Protein AF-A0A656K3T3-F1 (afdb_monomer_lite)

Sequence (56 aa):
MTPRQHCLTCLQQTPPSVFEAALWVSAEHDAHFARHEVMSDMDQLQRQVGAALPVL

Organism: NCBI:txid1194405

Foldseek 3Di:
DALQVVLVVQVPDVVRVNVLSVQSVVCNVDVPRPSVVVVVVVVVVVVVVVVVDPDD

Radius of gyration: 13.62 Å; chains: 1; bounding box: 30×17×37 Å

pLDDT: mean 93.33, std 6.14, range [62.03, 97.5]

Structure (mmCIF, N/CA/C/O backbone):
data_AF-A0A656K3T3-F1
#
_entry.id   AF-A0A656K3T3-F1
#
loop_
_atom_site.group_PDB
_atom_site.id
_atom_site.type_symbol
_atom_site.label_atom_id
_atom_site.label_alt_id
_atom_site.label_comp_id
_atom_site.label_asym_id
_atom_site.label_entity_id
_atom_site.label_seq_id
_atom_site.pdbx_PDB_ins_code
_atom_site.Cartn_x
_atom_site.Cartn_y
_atom_site.Cartn_z
_atom_site.occupancy
_atom_site.B_iso_or_equiv
_atom_site.auth_seq_id
_atom_site.auth_comp_id
_atom_site.auth_asym_id
_atom_site.auth_atom_id
_atom_site.pdbx_PDB_model_num
ATOM 1 N N . MET A 1 1 ? 5.188 10.723 -13.240 1.00 72.50 1 MET A N 1
ATOM 2 C CA . MET A 1 1 ? 5.931 10.227 -12.062 1.00 72.50 1 MET A CA 1
ATOM 3 C C . MET A 1 1 ? 6.114 8.726 -12.210 1.00 72.50 1 MET A C 1
ATOM 5 O O . MET A 1 1 ? 5.273 8.098 -12.843 1.00 72.50 1 MET A O 1
ATOM 9 N N . THR A 1 2 ? 7.211 8.160 -11.707 1.00 92.00 2 THR A N 1
ATOM 10 C CA . THR A 1 2 ? 7.446 6.704 -11.727 1.00 92.00 2 THR A CA 1
ATOM 11 C C . THR A 1 2 ? 6.747 6.023 -10.541 1.00 92.00 2 THR A C 1
ATOM 13 O O . THR A 1 2 ? 6.520 6.688 -9.526 1.00 92.00 2 THR A O 1
ATOM 16 N N . PRO A 1 3 ? 6.444 4.711 -10.608 1.00 92.56 3 PRO A N 1
ATOM 17 C CA . PRO A 1 3 ? 5.909 3.958 -9.467 1.00 92.56 3 PRO A CA 1
ATOM 18 C C . PRO A 1 3 ? 6.721 4.158 -8.180 1.00 92.56 3 PRO A C 1
ATOM 20 O O . PRO A 1 3 ? 6.172 4.452 -7.121 1.00 92.56 3 PRO A O 1
ATOM 23 N N . ARG A 1 4 ? 8.053 4.155 -8.296 1.00 94.62 4 ARG A N 1
ATOM 24 C CA . ARG A 1 4 ? 8.968 4.437 -7.185 1.00 94.62 4 ARG A CA 1
ATOM 25 C C . ARG A 1 4 ? 8.786 5.828 -6.574 1.00 94.62 4 ARG A C 1
ATOM 27 O O . ARG A 1 4 ? 8.839 5.964 -5.356 1.00 94.62 4 ARG A O 1
ATOM 34 N N . GLN A 1 5 ? 8.579 6.862 -7.392 1.00 96.31 5 GLN A N 1
ATOM 35 C CA . GLN A 1 5 ? 8.325 8.213 -6.878 1.00 96.31 5 GLN A CA 1
ATOM 36 C C . GLN A 1 5 ? 7.024 8.260 -6.077 1.00 96.31 5 GLN A C 1
ATOM 38 O O . GLN A 1 5 ? 7.009 8.845 -5.000 1.00 96.31 5 GLN A O 1
ATOM 43 N N . HIS A 1 6 ? 5.968 7.602 -6.560 1.00 95.62 6 HIS A N 1
ATOM 44 C CA . HIS A 1 6 ? 4.713 7.522 -5.821 1.00 95.62 6 HIS A CA 1
ATOM 45 C C . HIS A 1 6 ? 4.853 6.756 -4.500 1.00 95.62 6 HIS A C 1
ATOM 47 O O . HIS A 1 6 ? 4.385 7.246 -3.478 1.00 95.62 6 HIS A O 1
ATOM 53 N N . CYS A 1 7 ? 5.568 5.626 -4.491 1.00 96.06 7 CYS A N 1
ATOM 54 C CA . CYS A 1 7 ? 5.882 4.889 -3.263 1.00 96.06 7 CYS A CA 1
ATOM 55 C C . CYS A 1 7 ? 6.546 5.794 -2.209 1.00 96.06 7 CYS A C 1
ATOM 57 O O . CYS A 1 7 ? 6.097 5.860 -1.064 1.00 96.06 7 CYS A O 1
ATOM 59 N N . LEU A 1 8 ? 7.568 6.561 -2.607 1.00 96.88 8 LEU A N 1
ATOM 60 C CA . LEU A 1 8 ? 8.248 7.493 -1.704 1.00 96.88 8 LEU A CA 1
ATOM 61 C C . LEU A 1 8 ? 7.321 8.610 -1.213 1.00 96.88 8 LEU A C 1
ATOM 63 O O . LEU A 1 8 ? 7.371 8.957 -0.036 1.00 96.88 8 LEU A O 1
ATOM 67 N N . THR A 1 9 ? 6.449 9.142 -2.075 1.00 97.12 9 THR A N 1
ATOM 68 C CA . THR A 1 9 ? 5.447 10.135 -1.667 1.00 97.12 9 THR A CA 1
ATOM 69 C C . THR A 1 9 ? 4.494 9.575 -0.609 1.00 97.12 9 THR A C 1
ATOM 71 O O . THR A 1 9 ? 4.237 10.263 0.373 1.00 97.12 9 THR A O 1
ATOM 74 N N . CYS A 1 10 ? 4.020 8.332 -0.746 1.00 96.50 10 CYS A N 1
ATOM 75 C CA . CYS A 1 10 ? 3.157 7.686 0.252 1.00 96.50 10 CYS A CA 1
ATOM 76 C C . CYS A 1 10 ? 3.854 7.535 1.617 1.00 96.50 10 CYS A C 1
ATOM 78 O O . CYS A 1 10 ? 3.235 7.752 2.658 1.00 96.50 10 CYS A O 1
ATOM 80 N N . LEU A 1 11 ? 5.150 7.204 1.624 1.00 97.12 11 LEU A N 1
ATOM 81 C CA . LEU A 1 11 ? 5.946 7.054 2.850 1.00 97.12 11 LEU A CA 1
ATOM 82 C C . LEU A 1 11 ? 6.275 8.386 3.539 1.00 97.12 11 LEU A C 1
ATOM 84 O O . LEU A 1 11 ? 6.532 8.403 4.738 1.00 97.12 11 LEU A O 1
ATOM 88 N N . GLN A 1 12 ? 6.275 9.493 2.795 1.00 97.50 12 GLN A N 1
ATOM 89 C CA . GLN A 1 12 ? 6.511 10.839 3.327 1.00 97.50 12 GLN A CA 1
ATOM 90 C C . GLN A 1 12 ? 5.263 11.470 3.971 1.00 97.50 12 GLN A C 1
ATOM 92 O O . GLN A 1 12 ? 5.370 12.539 4.570 1.00 97.50 12 GLN A O 1
ATOM 97 N N . GLN A 1 13 ? 4.088 10.844 3.845 1.00 96.44 13 GLN A N 1
ATOM 98 C CA . GLN A 1 13 ? 2.850 11.309 4.476 1.00 96.44 13 GLN A CA 1
ATOM 99 C C . GLN A 1 13 ? 2.862 11.082 5.996 1.00 96.44 13 GLN A C 1
ATOM 101 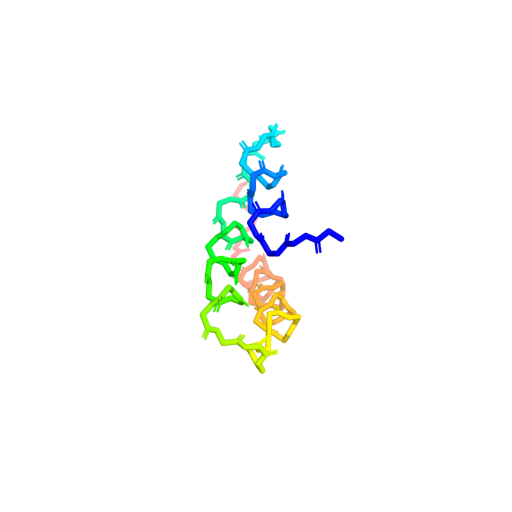O O . GLN A 1 13 ? 3.538 10.187 6.502 1.00 96.44 13 GLN A O 1
ATOM 106 N N . THR A 1 14 ? 2.054 11.864 6.720 1.00 93.12 14 THR A N 1
ATOM 107 C CA . THR A 1 14 ? 1.865 11.728 8.172 1.00 93.12 14 THR A CA 1
ATOM 108 C C . THR A 1 14 ? 0.368 11.590 8.486 1.00 93.12 14 THR A C 1
ATOM 110 O O . THR A 1 14 ? -0.341 12.596 8.412 1.00 93.12 14 THR A O 1
ATOM 113 N N . PRO A 1 15 ? -0.132 10.392 8.856 1.00 93.00 15 PRO A N 1
ATOM 114 C CA . PRO A 1 15 ? 0.592 9.117 8.938 1.00 93.00 15 PRO A CA 1
ATOM 115 C C . PRO A 1 15 ? 0.976 8.568 7.548 1.00 93.00 15 PRO A C 1
ATOM 117 O O . PRO A 1 15 ? 0.335 8.919 6.557 1.00 93.00 15 PRO A O 1
ATOM 120 N N . PRO A 1 16 ? 2.002 7.705 7.455 1.00 95.06 16 PRO A N 1
ATOM 121 C CA . PRO A 1 16 ? 2.429 7.141 6.179 1.00 95.06 16 PRO A CA 1
ATOM 122 C C . PRO A 1 16 ? 1.364 6.202 5.600 1.00 95.06 16 PRO A C 1
ATOM 124 O O . PRO A 1 16 ? 0.878 5.299 6.287 1.00 95.06 16 PRO A O 1
ATOM 127 N N . SER A 1 17 ? 1.053 6.359 4.309 1.00 96.12 17 SER A N 1
ATOM 128 C CA . SER A 1 17 ? 0.148 5.465 3.570 1.00 96.12 17 SER A CA 1
ATOM 129 C C . SER A 1 17 ? 0.893 4.196 3.138 1.00 96.12 17 SER A C 1
ATOM 131 O O . SER A 1 17 ? 1.239 3.991 1.975 1.00 96.12 17 SER A O 1
ATOM 133 N N . VAL A 1 18 ? 1.213 3.342 4.114 1.00 95.94 18 VAL A N 1
ATOM 134 C CA . VAL A 1 18 ? 2.045 2.140 3.907 1.00 95.94 18 VAL A CA 1
ATOM 135 C C . VAL A 1 18 ? 1.410 1.126 2.956 1.00 95.94 18 VAL A C 1
ATOM 137 O O . VAL A 1 18 ? 2.122 0.466 2.202 1.00 95.94 18 VAL A O 1
ATOM 140 N N . PHE A 1 19 ? 0.079 1.019 2.960 1.00 95.94 19 PHE A N 1
ATOM 141 C CA . PHE A 1 19 ? -0.629 0.102 2.070 1.00 95.94 19 PHE A CA 1
ATOM 142 C C . PHE A 1 19 ? -0.503 0.551 0.613 1.00 95.94 19 PHE A C 1
ATOM 144 O O . PHE A 1 19 ? -0.076 -0.226 -0.235 1.00 95.94 19 PHE A O 1
ATOM 151 N N . GLU A 1 20 ? -0.772 1.827 0.333 1.00 95.69 20 GLU A N 1
ATOM 152 C CA . GLU A 1 20 ? -0.612 2.382 -1.011 1.00 95.69 20 GLU A CA 1
ATOM 153 C C . GLU A 1 20 ? 0.850 2.316 -1.480 1.00 95.69 20 GLU A C 1
ATOM 155 O O . GLU A 1 20 ? 1.114 1.957 -2.629 1.00 95.69 20 GLU A O 1
ATOM 160 N N . ALA A 1 21 ? 1.812 2.579 -0.588 1.00 96.38 21 ALA A N 1
ATOM 161 C CA . ALA A 1 21 ? 3.236 2.444 -0.891 1.00 96.38 21 ALA A CA 1
ATOM 162 C C . ALA A 1 21 ? 3.594 1.023 -1.367 1.00 96.38 21 ALA A C 1
ATOM 164 O O . ALA A 1 21 ? 4.318 0.867 -2.351 1.00 96.38 21 ALA A O 1
ATOM 165 N N . ALA A 1 22 ? 3.051 -0.015 -0.721 1.00 95.81 22 ALA A N 1
ATOM 166 C CA . ALA A 1 22 ? 3.265 -1.404 -1.126 1.00 95.81 22 ALA A CA 1
ATOM 167 C C . ALA A 1 22 ? 2.678 -1.704 -2.517 1.00 95.81 22 ALA A C 1
ATOM 169 O O . ALA A 1 22 ? 3.325 -2.372 -3.324 1.00 95.81 22 ALA A O 1
ATOM 170 N N . LEU A 1 23 ? 1.505 -1.152 -2.845 1.00 96.31 23 LEU A N 1
ATOM 171 C CA . LEU A 1 23 ? 0.901 -1.305 -4.175 1.00 96.31 23 LEU A CA 1
ATOM 172 C C . LEU A 1 23 ? 1.761 -0.680 -5.283 1.00 96.31 23 LEU A C 1
ATOM 174 O O . LEU A 1 23 ? 1.801 -1.188 -6.404 1.00 96.31 23 LEU A O 1
ATOM 178 N N . TRP A 1 24 ? 2.478 0.403 -4.978 1.00 95.81 24 TRP A N 1
ATOM 179 C CA . TRP A 1 24 ? 3.417 1.015 -5.917 1.00 95.81 24 TRP A CA 1
ATOM 180 C C . TRP A 1 24 ? 4.669 0.170 -6.169 1.00 95.81 24 TRP A C 1
ATOM 182 O O . TRP A 1 24 ? 5.205 0.226 -7.274 1.00 95.81 24 TRP A O 1
ATOM 192 N N . VAL A 1 25 ? 5.095 -0.649 -5.202 1.00 95.38 25 VAL A N 1
ATOM 193 C CA . VAL A 1 25 ? 6.150 -1.656 -5.415 1.00 95.38 25 VAL A CA 1
ATOM 194 C C . VAL A 1 25 ? 5.655 -2.741 -6.374 1.00 95.38 25 VAL A C 1
ATOM 196 O O . VAL A 1 25 ? 6.362 -3.099 -7.309 1.00 95.38 25 VAL A O 1
ATOM 199 N N . SER A 1 26 ? 4.415 -3.217 -6.221 1.00 94.06 26 SER A N 1
ATOM 200 C CA . SER A 1 26 ? 3.816 -4.179 -7.159 1.00 94.06 26 SER A CA 1
ATOM 201 C C . SER A 1 26 ? 3.701 -3.613 -8.581 1.00 94.06 26 SER A C 1
ATOM 203 O O 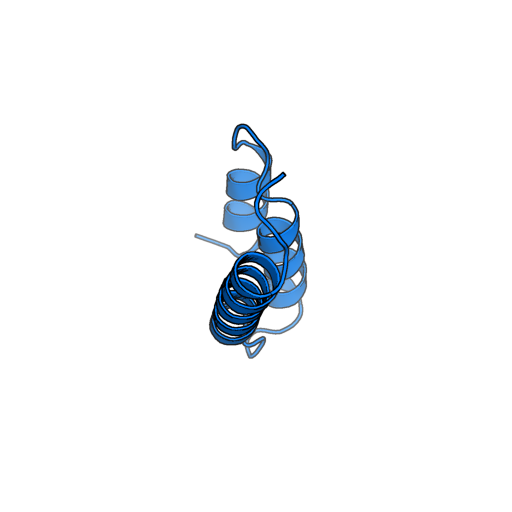. SER A 1 26 ? 4.095 -4.278 -9.537 1.00 94.06 26 SER A O 1
ATOM 205 N N . ALA A 1 27 ? 3.257 -2.359 -8.721 1.00 94.19 27 ALA A N 1
ATOM 206 C CA . ALA A 1 27 ? 3.153 -1.667 -10.010 1.00 94.19 27 ALA A CA 1
ATOM 207 C C . ALA A 1 27 ? 4.512 -1.378 -10.682 1.00 94.19 27 ALA A C 1
ATOM 209 O O . ALA A 1 27 ? 4.563 -1.078 -11.873 1.00 94.19 27 ALA A O 1
ATOM 210 N N . GLU A 1 28 ? 5.620 -1.433 -9.935 1.00 93.56 28 GLU A N 1
ATOM 211 C CA . GLU A 1 28 ? 6.970 -1.341 -10.500 1.00 93.56 28 GLU A CA 1
ATOM 212 C C . GLU A 1 28 ? 7.367 -2.628 -11.243 1.00 93.56 28 GLU A C 1
ATOM 214 O O . GLU A 1 28 ? 8.099 -2.563 -12.230 1.00 93.56 28 GLU A O 1
ATOM 219 N N . HIS A 1 29 ? 6.870 -3.783 -10.792 1.00 92.44 29 HIS A N 1
ATOM 220 C CA . HIS A 1 29 ? 7.187 -5.094 -11.364 1.00 92.44 29 HIS A CA 1
ATOM 221 C C . HIS A 1 29 ? 6.177 -5.566 -12.416 1.00 92.44 29 HIS A C 1
ATOM 223 O O . HIS A 1 29 ? 6.554 -6.313 -13.318 1.00 92.44 29 HIS A O 1
ATOM 229 N N . ASP A 1 30 ? 4.921 -5.127 -12.319 1.00 94.62 30 ASP A N 1
ATOM 230 C CA . ASP A 1 30 ? 3.859 -5.456 -13.267 1.00 94.62 30 ASP A CA 1
ATOM 231 C C . ASP A 1 30 ? 3.097 -4.195 -13.697 1.00 94.62 30 ASP A C 1
ATOM 233 O O . ASP A 1 30 ? 2.381 -3.568 -12.915 1.00 94.62 30 ASP A O 1
ATOM 237 N N . ALA A 1 31 ? 3.229 -3.842 -14.978 1.00 87.06 31 ALA A N 1
ATOM 238 C CA . ALA A 1 31 ? 2.564 -2.684 -15.567 1.00 87.06 31 ALA A CA 1
ATOM 239 C C . ALA A 1 31 ? 1.034 -2.837 -15.657 1.00 87.06 31 ALA A C 1
ATOM 241 O O . ALA A 1 31 ? 0.333 -1.830 -15.759 1.00 87.06 31 ALA A O 1
ATOM 242 N N . HIS A 1 32 ? 0.516 -4.068 -15.618 1.00 92.94 32 HIS A N 1
ATOM 243 C CA . HIS A 1 32 ? -0.920 -4.356 -15.633 1.00 92.94 32 HIS A CA 1
ATOM 244 C C . HIS A 1 32 ? -1.502 -4.524 -14.228 1.00 92.94 32 HIS A C 1
ATOM 246 O O . HIS A 1 32 ? -2.683 -4.841 -14.089 1.00 92.94 32 HIS A O 1
ATOM 252 N N . PHE A 1 33 ? -0.706 -4.294 -13.181 1.00 94.75 33 PHE A N 1
ATOM 253 C CA . PHE A 1 33 ? -1.181 -4.395 -11.812 1.00 94.75 33 PHE A CA 1
ATOM 254 C C . PHE A 1 33 ? -2.338 -3.418 -11.554 1.00 94.75 33 PHE A C 1
ATOM 256 O O . PHE A 1 33 ? -2.189 -2.193 -11.639 1.00 94.75 33 PHE A O 1
ATOM 263 N N . ALA A 1 34 ? -3.498 -3.962 -11.188 1.00 94.25 34 ALA A N 1
ATOM 264 C CA . ALA A 1 34 ? -4.747 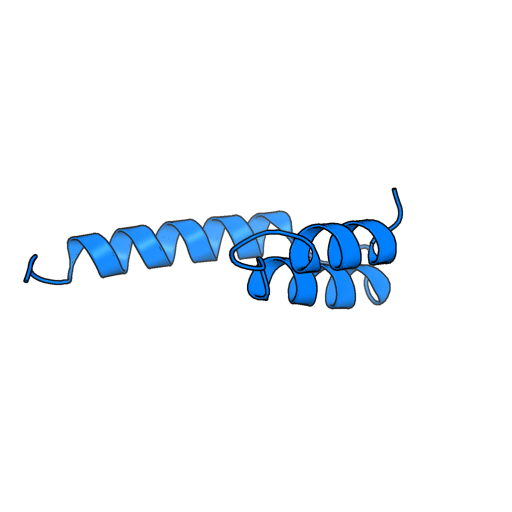-3.228 -11.007 1.00 94.25 34 ALA A CA 1
ATOM 265 C C . ALA A 1 34 ? -4.809 -2.461 -9.669 1.00 94.25 34 ALA A C 1
ATOM 267 O O . ALA A 1 34 ? -5.745 -2.599 -8.887 1.00 94.25 34 ALA A O 1
ATOM 268 N N . ARG A 1 35 ? -3.813 -1.608 -9.389 1.00 94.38 35 ARG A N 1
ATOM 269 C CA . ARG A 1 35 ? -3.702 -0.829 -8.137 1.00 94.38 35 ARG A CA 1
ATOM 270 C C . ARG A 1 35 ? -4.995 -0.100 -7.757 1.00 94.38 35 ARG A C 1
ATOM 272 O O . ARG A 1 35 ? -5.345 -0.060 -6.583 1.00 94.38 35 ARG A O 1
ATOM 279 N N . HIS A 1 36 ? -5.674 0.508 -8.731 1.00 92.56 36 HIS A N 1
ATOM 280 C CA . HIS A 1 36 ? -6.904 1.265 -8.479 1.00 92.56 36 HIS A CA 1
ATOM 281 C C . HIS A 1 36 ? -8.055 0.368 -8.009 1.00 92.56 36 HIS A C 1
ATOM 283 O O . HIS A 1 36 ? -8.816 0.783 -7.140 1.00 92.56 36 HIS A O 1
ATOM 289 N N . GLU A 1 37 ? -8.157 -0.851 -8.543 1.00 96.38 37 GLU A N 1
ATOM 290 C CA . GLU A 1 37 ? -9.168 -1.829 -8.127 1.00 96.38 37 GLU A CA 1
ATOM 291 C C . GLU A 1 37 ? -8.892 -2.287 -6.696 1.00 96.38 37 GLU A C 1
ATOM 293 O O . GLU A 1 37 ? -9.761 -2.174 -5.839 1.00 96.38 37 GLU A O 1
ATOM 298 N N . VAL A 1 38 ? -7.638 -2.646 -6.394 1.00 96.50 38 VAL A N 1
ATOM 299 C CA . VAL A 1 38 ? -7.222 -3.041 -5.038 1.00 96.50 38 VAL A CA 1
ATOM 300 C C . VAL A 1 38 ? -7.494 -1.937 -4.009 1.00 96.50 38 VAL A C 1
ATOM 302 O O . VAL A 1 38 ? -7.903 -2.220 -2.883 1.00 96.50 38 VAL A O 1
ATOM 305 N N . MET A 1 39 ? -7.286 -0.670 -4.381 1.00 95.94 39 MET A N 1
ATOM 306 C CA . MET A 1 39 ? -7.614 0.460 -3.507 1.00 95.94 39 MET A CA 1
ATOM 307 C C . MET A 1 39 ? -9.120 0.598 -3.286 1.00 95.94 39 MET A C 1
ATOM 309 O O . MET A 1 39 ? -9.555 0.754 -2.148 1.00 95.94 39 MET A O 1
ATOM 313 N N . SER A 1 40 ? -9.912 0.482 -4.353 1.00 96.38 40 SER A N 1
ATOM 314 C CA . SER A 1 40 ? -11.370 0.560 -4.271 1.00 96.38 40 SER A CA 1
ATOM 315 C C . SER A 1 40 ? -11.962 -0.551 -3.397 1.00 96.38 40 SER A C 1
ATOM 317 O O . SER A 1 40 ? -12.823 -0.278 -2.555 1.00 96.38 40 SER A O 1
ATOM 319 N N . ASP A 1 41 ? -11.450 -1.775 -3.539 1.00 97.25 41 ASP A N 1
ATOM 320 C CA . ASP A 1 41 ? -11.854 -2.932 -2.741 1.00 97.25 41 ASP A CA 1
ATOM 321 C C . ASP A 1 41 ? -11.527 -2.733 -1.258 1.00 97.25 41 ASP A C 1
ATOM 323 O O . ASP A 1 41 ? -12.355 -3.021 -0.390 1.00 97.25 41 ASP A O 1
ATOM 327 N N . MET A 1 42 ? -10.344 -2.189 -0.952 1.00 96.31 42 MET A N 1
ATOM 328 C CA . MET A 1 42 ? -9.947 -1.885 0.422 1.00 96.31 42 MET A CA 1
ATOM 329 C C . MET A 1 42 ? -10.844 -0.812 1.047 1.00 96.31 42 MET A C 1
ATOM 331 O O . MET A 1 42 ? -11.320 -0.989 2.169 1.00 96.31 42 MET A O 1
ATOM 335 N N . ASP A 1 43 ? -11.136 0.264 0.315 1.00 94.88 43 ASP A N 1
ATOM 336 C CA . ASP A 1 43 ? -12.034 1.323 0.783 1.00 94.88 43 ASP A CA 1
ATOM 337 C C . ASP A 1 43 ? -13.446 0.778 1.044 1.00 94.88 43 ASP A C 1
ATOM 339 O O . ASP A 1 43 ? -14.112 1.152 2.015 1.00 94.88 43 ASP A O 1
ATOM 343 N N . GLN A 1 44 ? -13.931 -0.118 0.180 1.00 97.00 44 GLN A N 1
ATOM 344 C CA . GLN A 1 44 ? -15.210 -0.791 0.377 1.00 97.00 44 GLN A CA 1
ATOM 345 C C . GLN A 1 44 ? -15.196 -1.672 1.627 1.00 97.00 44 GLN A C 1
ATOM 347 O O . GLN A 1 44 ? -16.128 -1.588 2.432 1.00 97.00 44 GLN A O 1
ATOM 352 N N . LEU A 1 45 ? -14.152 -2.478 1.811 1.00 95.88 45 LEU A N 1
ATOM 353 C CA . LEU A 1 45 ? -14.005 -3.342 2.975 1.00 95.88 45 LEU A CA 1
ATOM 354 C C . LEU A 1 45 ? -13.969 -2.525 4.271 1.00 95.88 45 LEU A C 1
ATOM 356 O O . LEU A 1 45 ? -14.684 -2.8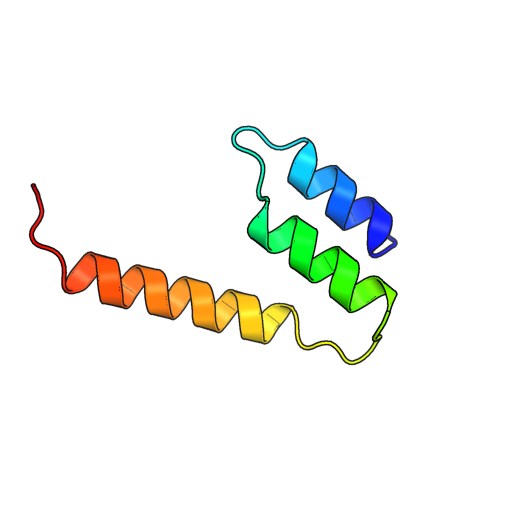49 5.217 1.00 95.88 45 LEU A O 1
ATOM 360 N N . GLN A 1 46 ? -13.206 -1.432 4.308 1.00 94.62 46 GLN A N 1
ATOM 361 C CA . GLN A 1 46 ? -13.145 -0.539 5.465 1.00 94.62 46 GLN A CA 1
ATOM 362 C C . GLN A 1 46 ? -14.519 0.035 5.822 1.00 94.62 46 GLN A C 1
ATOM 364 O O . GLN A 1 46 ? -14.889 0.042 6.996 1.00 94.62 46 GLN A O 1
ATOM 369 N N . ARG A 1 47 ? -15.309 0.463 4.827 1.00 94.44 47 ARG A N 1
ATOM 370 C CA . ARG A 1 47 ? -16.687 0.930 5.060 1.00 94.44 47 ARG A CA 1
ATOM 371 C C . ARG A 1 47 ? -17.587 -0.175 5.609 1.00 94.44 47 ARG A C 1
ATOM 373 O O . ARG A 1 47 ? -18.349 0.080 6.536 1.00 94.44 47 ARG A O 1
ATOM 380 N N . GLN A 1 48 ? -17.503 -1.386 5.059 1.00 95.75 48 GLN A N 1
ATOM 381 C CA . GLN A 1 48 ? -18.297 -2.529 5.522 1.00 95.75 48 GLN A CA 1
ATOM 382 C C . GLN A 1 48 ? -17.950 -2.910 6.963 1.00 95.75 48 GLN A C 1
ATOM 384 O O . GLN A 1 48 ? -18.847 -3.085 7.784 1.00 95.75 48 GLN A O 1
ATOM 389 N N . VAL A 1 49 ? -16.657 -2.981 7.284 1.00 94.81 49 VAL A N 1
ATOM 390 C CA . VAL A 1 49 ? -16.171 -3.261 8.639 1.00 94.81 49 VAL A CA 1
ATOM 391 C C . VAL A 1 49 ? -16.600 -2.153 9.599 1.00 94.81 49 VAL A C 1
ATOM 393 O O . VAL A 1 49 ? -17.155 -2.452 10.649 1.00 94.81 49 VAL A O 1
ATOM 396 N N . GLY A 1 50 ? -16.426 -0.883 9.228 1.00 93.06 50 GLY A N 1
ATOM 397 C CA . GLY A 1 50 ? -16.848 0.252 10.052 1.00 93.06 50 GLY A CA 1
ATOM 398 C C . GLY A 1 50 ? -18.355 0.287 10.321 1.00 93.06 50 GLY A C 1
ATOM 399 O O . GLY A 1 50 ? -18.764 0.658 11.413 1.00 93.06 50 GLY A O 1
ATOM 400 N N . ALA A 1 51 ? -19.179 -0.142 9.360 1.00 92.38 51 ALA A N 1
ATOM 401 C CA . ALA A 1 51 ? -20.626 -0.257 9.540 1.00 92.38 51 ALA A CA 1
ATOM 402 C C . ALA A 1 51 ? -21.041 -1.479 10.380 1.00 92.38 51 ALA A C 1
ATOM 404 O O . ALA A 1 51 ? -22.093 -1.456 11.016 1.00 92.38 51 ALA A O 1
ATOM 405 N N . ALA A 1 52 ? -20.247 -2.553 10.360 1.00 92.44 52 ALA A N 1
ATOM 406 C CA . ALA A 1 52 ? -20.513 -3.783 11.104 1.00 92.44 52 ALA A CA 1
ATOM 407 C C . ALA A 1 52 ? -20.005 -3.734 12.554 1.00 92.44 52 ALA A C 1
ATOM 409 O O . ALA A 1 52 ? -20.486 -4.491 13.399 1.00 92.44 52 ALA A O 1
ATOM 410 N N . LEU A 1 53 ? -19.029 -2.872 12.848 1.0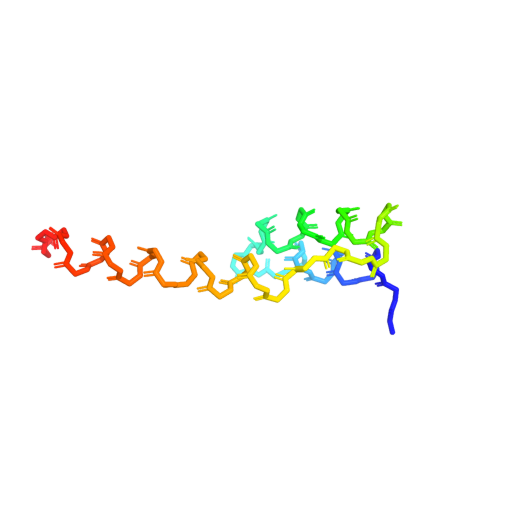0 90.25 53 LEU A N 1
ATOM 411 C CA . LEU A 1 53 ? -18.502 -2.693 14.194 1.00 90.25 53 LEU A CA 1
ATOM 412 C C . LEU A 1 53 ? -19.389 -1.721 14.991 1.00 90.25 53 LEU A C 1
ATOM 414 O O . LEU A 1 53 ? -19.717 -0.642 14.496 1.00 90.25 53 LEU A O 1
ATOM 418 N N . PRO A 1 54 ? -19.768 -2.063 16.236 1.00 82.31 54 PRO A N 1
ATOM 419 C CA . PRO A 1 54 ? -20.420 -1.105 17.112 1.00 82.31 54 PRO A CA 1
ATOM 420 C C . PRO A 1 54 ? -19.474 0.069 17.374 1.00 82.31 54 PRO A C 1
ATOM 422 O O . PRO A 1 54 ? -18.285 -0.130 17.625 1.00 82.31 54 PRO A O 1
ATOM 425 N N . VAL A 1 55 ? -20.012 1.290 17.330 1.00 77.25 55 VAL A N 1
ATOM 426 C CA . VAL A 1 55 ? -19.293 2.483 17.789 1.00 77.25 55 VAL A CA 1
ATOM 427 C C . VAL A 1 55 ? -19.024 2.294 19.284 1.00 77.25 55 VAL A C 1
ATOM 429 O O . VAL A 1 55 ? -19.973 2.231 20.068 1.00 77.25 55 VAL A O 1
ATOM 432 N N . LEU A 1 56 ? -17.751 2.118 19.644 1.00 62.03 56 LEU A N 1
ATOM 433 C CA . LEU A 1 56 ? -17.275 2.089 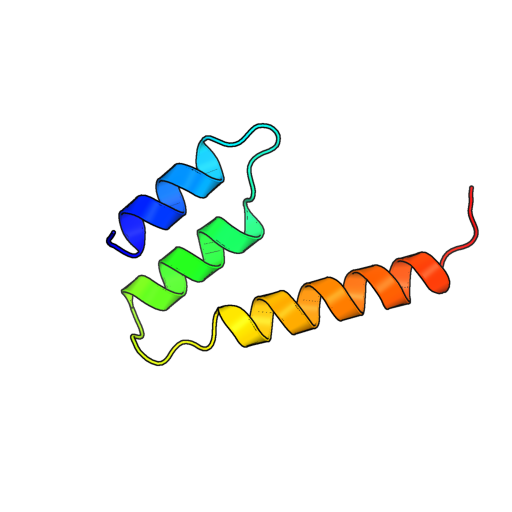21.030 1.00 62.03 56 LEU A CA 1
ATOM 434 C C . LEU A 1 56 ? -17.104 3.511 21.566 1.00 62.03 56 LEU A C 1
ATOM 436 O O . LEU A 1 56 ? -16.583 4.360 20.806 1.00 62.03 56 LEU A O 1
#

Secondary structure (DSSP, 8-state):
--HHHHHHHHHTSSS--HHHHHHHHHHHH-TT--HHHHHHHHHHHHHHHHHHS---